Protein AF-A0A2C5ZIS9-F1 (afdb_monomer_lite)

Radius of gyration: 31.05 Å; chains: 1; bounding box: 57×44×75 Å

Sequence (76 aa):
MFNDPQSSYYNCRQDFGPALIRARRPFVVKNALTGLGLLALTGGIYYYTLRAVGQDNFEDVKVPDTPRQPPKKIDP

Secondary structure (DSSP, 8-state):
--------S--TT-PPPHHHHHHHHHHHHHHHHHHHHHHHHHHHHHHHHHHHHTT--GGG----SS--PPP-----

Foldseek 3Di:
DDDDPDPDPDDPVNDDDPVRVVVCVVCPVVVVVVVVVVCCVVVVVVVVCVVVVVPDDCVVPDDPPDDDDDPDPPDD

pLDDT: mean 79.17, std 13.5, range [44.34, 98.12]

Structure (mmCIF, N/CA/C/O backbone):
data_AF-A0A2C5ZIS9-F1
#
_entry.id   AF-A0A2C5ZIS9-F1
#
loop_
_atom_site.group_PDB
_atom_site.id
_atom_site.type_symbol
_atom_site.label_atom_id
_atom_site.label_alt_id
_atom_site.label_comp_id
_atom_site.label_asym_id
_atom_site.label_entity_id
_atom_site.label_seq_id
_atom_site.pdbx_PDB_ins_code
_atom_site.Cartn_x
_atom_site.Cartn_y
_atom_site.Cartn_z
_atom_site.occupancy
_atom_site.B_iso_or_equiv
_atom_site.auth_seq_id
_atom_site.auth_comp_id
_atom_site.auth_asym_id
_atom_site.auth_atom_id
_atom_site.pdbx_PDB_model_num
ATOM 1 N N . MET A 1 1 ? 5.226 -5.622 -42.852 1.00 44.34 1 MET A N 1
ATOM 2 C CA . MET A 1 1 ? 6.361 -5.066 -42.085 1.00 44.34 1 MET A CA 1
ATOM 3 C C . MET A 1 1 ? 6.457 -3.589 -42.424 1.00 44.34 1 MET A C 1
ATOM 5 O O . MET A 1 1 ? 6.999 -3.261 -43.467 1.00 44.34 1 MET A O 1
ATOM 9 N N . PHE A 1 2 ? 5.868 -2.718 -41.604 1.00 48.97 2 PHE A N 1
ATOM 10 C CA . PHE A 1 2 ? 6.101 -1.277 -41.697 1.00 48.97 2 PHE A CA 1
ATOM 11 C C . PHE A 1 2 ? 7.234 -0.9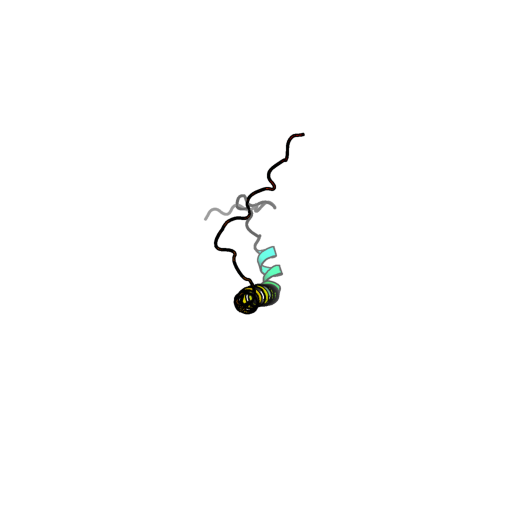65 -40.727 1.00 48.97 2 PHE A C 1
ATOM 13 O O . PHE A 1 2 ? 7.096 -1.123 -39.516 1.00 48.97 2 PHE A O 1
ATOM 20 N N . ASN A 1 3 ? 8.399 -0.701 -41.305 1.00 59.56 3 ASN A N 1
ATOM 21 C CA . ASN A 1 3 ? 9.600 -0.295 -40.604 1.00 59.56 3 ASN A CA 1
ATOM 22 C C . ASN A 1 3 ? 9.609 1.233 -40.642 1.00 59.56 3 ASN A C 1
ATOM 24 O O . ASN A 1 3 ? 10.071 1.802 -41.625 1.00 59.56 3 ASN A O 1
ATOM 28 N N . ASP A 1 4 ? 9.033 1.875 -39.627 1.00 60.53 4 ASP A N 1
ATOM 29 C CA . ASP A 1 4 ? 9.101 3.328 -39.465 1.00 60.53 4 ASP A CA 1
ATOM 30 C C . ASP A 1 4 ? 10.362 3.673 -38.655 1.00 60.53 4 ASP A C 1
ATOM 32 O O . ASP A 1 4 ? 10.421 3.389 -37.455 1.00 60.53 4 ASP A O 1
ATOM 36 N N . PRO A 1 5 ? 11.405 4.265 -39.268 1.00 60.16 5 PRO A N 1
ATOM 37 C CA . PRO A 1 5 ? 12.717 4.408 -38.644 1.00 60.16 5 PRO A CA 1
ATOM 38 C C . PRO A 1 5 ? 12.838 5.665 -37.767 1.00 60.16 5 PRO A C 1
ATOM 40 O O . PRO A 1 5 ? 13.920 6.238 -37.657 1.00 60.16 5 PRO A O 1
ATOM 43 N N . GLN A 1 6 ? 11.757 6.119 -37.129 1.00 59.84 6 GLN A N 1
ATOM 44 C CA . GLN A 1 6 ? 11.767 7.298 -36.254 1.00 59.84 6 GLN A 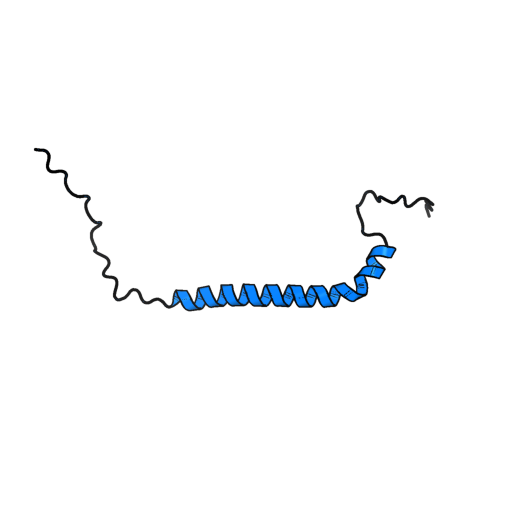CA 1
ATOM 45 C C . GLN A 1 6 ? 10.840 7.095 -35.047 1.00 59.84 6 GLN A C 1
ATOM 47 O O . GLN A 1 6 ? 9.749 7.659 -34.975 1.00 59.84 6 GLN A O 1
ATOM 52 N N . SER A 1 7 ? 11.287 6.328 -34.046 1.00 57.69 7 SER A N 1
ATOM 53 C CA . SER A 1 7 ? 10.716 6.424 -32.697 1.00 57.69 7 SER A CA 1
ATOM 54 C C . SER A 1 7 ? 11.210 7.723 -32.058 1.00 57.69 7 SER A C 1
ATOM 56 O O . SER A 1 7 ? 12.148 7.735 -31.256 1.00 57.69 7 SER A O 1
ATOM 58 N N . SER A 1 8 ? 10.609 8.830 -32.489 1.00 52.84 8 SER A N 1
ATOM 59 C CA . SER A 1 8 ? 10.719 10.120 -31.825 1.00 52.84 8 SER A CA 1
ATOM 60 C C . SER A 1 8 ? 10.429 9.941 -30.333 1.00 52.84 8 SER A C 1
ATOM 62 O O . SER A 1 8 ? 9.636 9.085 -29.941 1.00 52.84 8 SER A O 1
ATOM 64 N N . TYR A 1 9 ? 11.091 10.747 -29.511 1.00 59.53 9 TYR A N 1
ATOM 65 C CA . TYR A 1 9 ? 11.110 10.739 -28.043 1.00 59.53 9 TYR A CA 1
ATOM 66 C C . TYR A 1 9 ? 9.727 10.628 -27.355 1.00 59.53 9 TYR A C 1
ATOM 68 O O . TYR A 1 9 ? 9.653 10.327 -26.166 1.00 59.53 9 TYR A O 1
ATOM 76 N N . TYR A 1 10 ? 8.637 10.837 -28.098 1.00 60.22 10 TYR A N 1
ATOM 77 C CA . TYR A 1 10 ? 7.254 10.672 -27.670 1.00 60.22 10 TYR A CA 1
ATOM 78 C C . TYR A 1 10 ? 6.539 9.633 -28.546 1.00 60.22 10 TYR A C 1
ATOM 80 O O . TYR A 1 10 ? 6.317 9.855 -29.735 1.00 60.22 10 TYR A O 1
ATOM 88 N N . ASN A 1 11 ? 6.139 8.504 -27.951 1.00 63.66 11 ASN A N 1
ATOM 89 C CA . ASN A 1 11 ? 5.150 7.604 -28.550 1.00 63.66 11 ASN A CA 1
ATOM 90 C C . ASN A 1 11 ? 3.736 8.111 -28.173 1.00 63.66 11 ASN A C 1
ATOM 92 O O . ASN A 1 11 ? 3.522 8.618 -27.072 1.00 63.66 11 ASN A O 1
ATOM 96 N N . CYS A 1 12 ? 2.763 7.985 -29.082 1.00 63.00 12 CYS A N 1
ATOM 97 C CA . CYS A 1 12 ? 1.382 8.454 -28.870 1.00 63.00 12 CYS A CA 1
ATOM 98 C C . CYS A 1 12 ? 0.653 7.714 -27.726 1.00 63.00 12 CYS A C 1
ATOM 100 O O . CYS A 1 12 ? -0.249 8.265 -27.103 1.00 63.00 12 CYS A O 1
ATOM 102 N N . ARG A 1 13 ? 1.076 6.488 -27.406 1.00 69.81 13 ARG A N 1
ATOM 103 C CA . ARG A 1 13 ? 0.568 5.677 -26.290 1.00 69.81 13 ARG A CA 1
ATOM 104 C C . ARG A 1 13 ? 1.200 5.994 -24.928 1.00 69.81 13 ARG A C 1
ATOM 106 O O . ARG A 1 13 ? 0.796 5.390 -23.943 1.00 69.81 13 ARG A O 1
ATOM 113 N N . GLN A 1 14 ? 2.156 6.926 -24.854 1.00 68.44 14 GLN A N 1
ATOM 114 C CA . GLN A 1 14 ? 2.965 7.208 -23.662 1.00 68.44 14 GLN A CA 1
ATOM 115 C C . GLN A 1 14 ? 3.597 5.950 -23.035 1.00 68.44 14 GLN A C 1
ATOM 117 O O . GLN A 1 14 ? 3.859 5.908 -21.831 1.00 68.44 14 GLN A O 1
ATOM 122 N N . ASP A 1 15 ? 3.855 4.912 -23.838 1.00 72.62 15 ASP A N 1
ATOM 123 C CA . ASP A 1 15 ? 4.440 3.682 -23.315 1.00 72.62 15 ASP A CA 1
ATOM 124 C C . ASP A 1 15 ? 5.876 3.938 -22.856 1.00 72.62 15 ASP A C 1
ATOM 126 O O . ASP A 1 15 ? 6.648 4.677 -23.479 1.00 72.62 15 ASP A O 1
ATOM 130 N N . PHE A 1 16 ? 6.278 3.271 -21.775 1.00 73.62 16 PHE A N 1
ATOM 131 C CA . PHE A 1 16 ? 7.672 3.289 -21.360 1.00 73.62 16 PHE A CA 1
ATOM 132 C C . PHE A 1 16 ? 8.538 2.660 -22.455 1.00 73.62 16 PHE A C 1
ATOM 134 O O . PHE A 1 16 ? 8.390 1.482 -22.781 1.00 73.62 16 PHE A O 1
ATOM 141 N N . GLY A 1 17 ? 9.475 3.439 -23.000 1.00 81.19 17 GLY A N 1
ATOM 142 C CA . GLY A 1 17 ? 10.390 2.951 -24.026 1.00 81.19 17 GLY A CA 1
ATOM 143 C C . GLY A 1 17 ? 11.177 1.708 -23.570 1.00 81.19 17 GLY A C 1
ATOM 144 O O . GLY A 1 17 ? 11.459 1.545 -22.375 1.00 81.19 17 GLY A O 1
ATOM 145 N N . PRO A 1 18 ? 11.598 0.835 -24.504 1.00 79.75 18 PRO A N 1
ATOM 146 C CA . PRO A 1 18 ? 12.252 -0.438 -24.180 1.00 79.75 18 PRO A CA 1
ATOM 147 C C . PRO A 1 18 ? 13.533 -0.271 -23.343 1.00 79.75 18 PRO A C 1
ATOM 149 O O . PRO A 1 18 ? 13.826 -1.102 -22.479 1.00 79.75 18 PRO A O 1
ATOM 152 N N . ALA A 1 19 ? 14.263 0.834 -23.530 1.00 80.50 19 ALA A N 1
ATOM 153 C CA . ALA A 1 19 ? 15.435 1.180 -22.724 1.00 80.50 19 ALA A CA 1
ATOM 154 C C . ALA A 1 19 ? 15.085 1.416 -21.241 1.00 80.50 19 ALA A C 1
ATOM 156 O O . ALA A 1 19 ? 15.781 0.941 -20.340 1.00 80.50 19 ALA A O 1
ATOM 157 N N . LEU A 1 20 ? 13.968 2.096 -20.983 1.00 81.94 20 LEU A N 1
ATOM 158 C CA . LEU A 1 20 ? 13.512 2.456 -19.643 1.00 81.94 20 LEU A CA 1
ATOM 159 C C . LEU A 1 20 ? 12.972 1.241 -18.879 1.00 81.94 20 LEU A C 1
ATOM 161 O O . LEU A 1 20 ? 13.250 1.087 -17.689 1.00 81.94 20 LEU A O 1
ATOM 165 N N . ILE A 1 21 ? 12.261 0.338 -19.562 1.00 83.19 21 ILE A N 1
ATOM 166 C CA . ILE A 1 21 ? 11.789 -0.924 -18.971 1.00 83.19 21 ILE A CA 1
ATOM 167 C C . ILE A 1 21 ? 12.979 -1.750 -18.470 1.00 83.19 21 ILE A C 1
ATOM 169 O O . ILE A 1 21 ? 12.959 -2.223 -17.333 1.00 83.19 21 ILE A O 1
ATOM 173 N N . ARG A 1 22 ? 14.046 -1.883 -19.271 1.00 84.94 22 ARG A N 1
ATOM 174 C CA . ARG A 1 22 ? 15.257 -2.627 -18.881 1.00 84.94 22 ARG A CA 1
ATOM 175 C C . ARG A 1 22 ? 15.932 -2.026 -17.649 1.00 84.94 22 ARG A C 1
ATOM 177 O O . ARG A 1 22 ? 16.320 -2.778 -16.759 1.00 84.94 22 ARG A O 1
ATOM 184 N N . ALA A 1 23 ? 16.033 -0.700 -17.583 1.00 87.44 23 ALA A N 1
ATOM 185 C CA . ALA A 1 23 ? 16.626 -0.001 -16.445 1.00 87.44 23 ALA A CA 1
ATOM 186 C C . ALA A 1 23 ? 15.841 -0.216 -15.135 1.00 87.44 23 ALA A C 1
ATOM 188 O O . ALA A 1 23 ? 16.433 -0.240 -14.059 1.00 87.44 23 ALA A O 1
ATOM 189 N N . ARG A 1 24 ? 14.517 -0.414 -15.214 1.00 85.62 24 ARG A N 1
ATOM 190 C CA . ARG A 1 24 ? 13.642 -0.587 -14.040 1.00 85.62 24 ARG A CA 1
ATOM 191 C C . ARG A 1 24 ? 13.529 -2.026 -13.542 1.00 85.62 24 ARG A C 1
ATOM 193 O O . ARG A 1 24 ? 13.249 -2.211 -12.359 1.00 85.62 24 ARG A O 1
ATOM 200 N N . ARG A 1 25 ? 13.786 -3.032 -14.392 1.00 84.31 25 ARG A N 1
ATOM 201 C CA . ARG A 1 25 ? 13.725 -4.471 -14.043 1.00 84.31 25 ARG A CA 1
ATOM 202 C C . ARG A 1 25 ? 14.289 -4.826 -12.656 1.00 84.31 25 ARG A C 1
ATOM 204 O O . ARG A 1 25 ? 13.586 -5.522 -11.929 1.00 84.31 25 ARG A O 1
ATOM 211 N N . PRO A 1 26 ? 15.486 -4.362 -12.243 1.00 86.31 26 PRO A N 1
ATOM 212 C CA . PRO A 1 26 ? 16.051 -4.766 -10.952 1.00 86.31 26 PRO A CA 1
ATOM 213 C C . PRO A 1 26 ? 15.328 -4.179 -9.728 1.00 86.31 26 PRO A C 1
ATOM 215 O O . PRO A 1 26 ? 15.465 -4.714 -8.628 1.00 86.31 26 PRO A O 1
ATOM 218 N N . PHE A 1 27 ? 14.557 -3.099 -9.889 1.00 88.94 27 PHE A N 1
ATOM 219 C CA . PHE A 1 27 ? 13.894 -2.405 -8.780 1.00 88.94 27 PHE A CA 1
ATOM 220 C C . PHE A 1 27 ? 12.419 -2.768 -8.630 1.00 88.94 27 PHE A C 1
ATOM 222 O O . PHE A 1 27 ? 11.862 -2.542 -7.562 1.00 88.94 27 PHE A O 1
ATOM 229 N N . VAL A 1 28 ? 11.792 -3.372 -9.646 1.00 89.38 28 VAL A N 1
ATOM 230 C CA . VAL A 1 28 ? 10.367 -3.749 -9.589 1.00 89.38 28 VAL A CA 1
ATOM 231 C C . VAL A 1 28 ? 10.085 -4.658 -8.394 1.00 89.38 28 VAL A C 1
ATOM 233 O O . VAL A 1 28 ? 9.170 -4.388 -7.627 1.00 89.38 28 VAL A O 1
ATOM 236 N N . VAL A 1 29 ? 10.910 -5.688 -8.187 1.00 91.19 29 VAL A N 1
ATOM 237 C CA . VAL A 1 29 ? 10.719 -6.643 -7.084 1.00 91.19 29 VAL A CA 1
ATOM 238 C C . VAL A 1 29 ? 10.944 -5.973 -5.729 1.00 91.19 29 VAL A C 1
ATOM 240 O O . VAL A 1 29 ? 10.122 -6.110 -4.828 1.00 91.19 29 VAL A O 1
ATOM 243 N N . LYS A 1 30 ? 12.032 -5.206 -5.587 1.00 92.38 30 LYS A N 1
ATOM 244 C CA . LYS A 1 30 ? 12.373 -4.534 -4.324 1.00 92.38 30 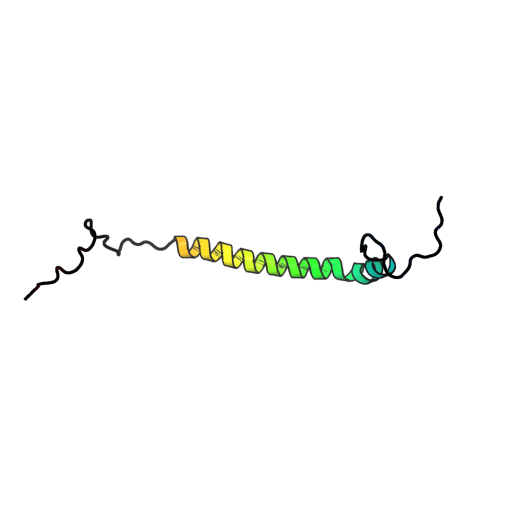LYS A CA 1
ATOM 245 C C . LYS A 1 30 ? 11.310 -3.503 -3.935 1.00 92.38 30 LYS A C 1
ATOM 247 O O . LYS A 1 30 ? 10.885 -3.483 -2.788 1.00 92.38 30 LYS A O 1
ATOM 252 N N . ASN A 1 31 ? 10.831 -2.716 -4.897 1.00 93.88 31 ASN A N 1
ATOM 253 C CA . ASN A 1 31 ? 9.805 -1.700 -4.673 1.00 93.88 31 ASN A CA 1
ATOM 254 C C . ASN A 1 31 ? 8.421 -2.316 -4.422 1.00 93.88 31 ASN A C 1
ATOM 256 O O . ASN A 1 31 ? 7.642 -1.782 -3.639 1.00 93.88 31 ASN A O 1
ATOM 260 N N . ALA A 1 32 ? 8.106 -3.446 -5.062 1.00 95.19 32 ALA A N 1
ATOM 261 C CA . ALA A 1 32 ? 6.869 -4.169 -4.785 1.00 95.19 32 ALA A CA 1
ATOM 262 C C . ALA A 1 32 ? 6.865 -4.728 -3.357 1.00 95.19 32 ALA A C 1
ATOM 264 O O . ALA A 1 32 ? 5.865 -4.599 -2.658 1.00 95.19 32 ALA A O 1
ATOM 265 N N . LEU A 1 33 ? 7.986 -5.293 -2.898 1.00 96.94 33 LEU A N 1
ATOM 266 C CA . LEU A 1 33 ? 8.116 -5.797 -1.529 1.00 96.94 33 LEU A CA 1
ATOM 267 C C . LEU A 1 33 ? 7.973 -4.683 -0.490 1.00 96.94 33 LEU A C 1
ATOM 269 O O . LEU A 1 33 ? 7.245 -4.857 0.486 1.00 96.94 33 LEU A O 1
ATOM 273 N N . THR A 1 34 ? 8.618 -3.533 -0.698 1.00 96.69 34 THR A N 1
ATOM 274 C CA . THR A 1 34 ? 8.469 -2.395 0.221 1.00 96.69 34 THR A CA 1
ATOM 275 C C . THR A 1 34 ? 7.045 -1.845 0.210 1.00 96.69 34 THR A C 1
ATOM 277 O O . THR A 1 34 ? 6.494 -1.582 1.277 1.00 96.69 34 THR A O 1
ATOM 280 N N . GLY A 1 35 ? 6.416 -1.742 -0.965 1.00 96.88 35 GLY A N 1
ATOM 281 C CA . GLY A 1 35 ? 5.016 -1.335 -1.095 1.00 96.88 35 GLY A CA 1
ATOM 282 C C . GLY A 1 35 ? 4.054 -2.290 -0.383 1.00 96.88 35 GLY A C 1
ATOM 283 O O . GLY A 1 35 ? 3.192 -1.844 0.370 1.00 96.88 35 GLY A O 1
ATOM 284 N N . LEU A 1 36 ? 4.238 -3.601 -0.553 1.00 97.94 36 LEU A N 1
ATOM 285 C CA . LEU A 1 36 ? 3.450 -4.620 0.144 1.00 97.94 36 LEU A CA 1
ATOM 286 C C . LEU A 1 36 ? 3.663 -4.574 1.658 1.00 97.94 36 LEU A C 1
ATOM 288 O O . LEU A 1 36 ? 2.694 -4.696 2.400 1.00 97.94 36 LEU A O 1
ATOM 292 N N . GLY A 1 37 ? 4.895 -4.350 2.120 1.00 98.12 37 GLY A N 1
ATOM 293 C CA . GLY A 1 37 ? 5.182 -4.167 3.542 1.00 98.12 37 GLY A CA 1
ATOM 294 C C . GLY A 1 37 ? 4.446 -2.962 4.128 1.00 98.12 37 GLY A C 1
ATOM 295 O O . GLY A 1 37 ? 3.840 -3.069 5.193 1.00 98.12 37 GLY A O 1
ATOM 296 N N . LEU A 1 38 ? 4.432 -1.841 3.403 1.00 98.06 38 LEU A N 1
ATOM 297 C CA . LEU A 1 38 ? 3.710 -0.639 3.817 1.00 98.06 38 LEU A CA 1
ATOM 298 C C . LEU A 1 38 ? 2.195 -0.889 3.882 1.00 98.06 38 LEU A C 1
ATOM 300 O O . LEU A 1 38 ? 1.559 -0.566 4.882 1.00 98.06 38 LEU A O 1
ATOM 304 N N . LEU A 1 39 ? 1.630 -1.517 2.846 1.00 97.94 39 LEU A N 1
ATOM 305 C CA . LEU A 1 39 ? 0.206 -1.857 2.788 1.00 97.94 39 LEU A CA 1
ATOM 306 C C . LEU A 1 39 ? -0.200 -2.826 3.900 1.00 97.94 39 LEU A C 1
ATOM 308 O O . LEU A 1 39 ? -1.234 -2.627 4.533 1.00 97.94 39 LEU A O 1
ATOM 312 N N . ALA A 1 40 ? 0.615 -3.848 4.164 1.00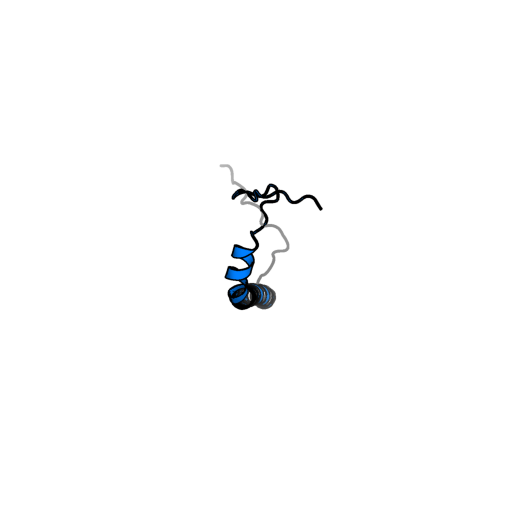 98.00 40 ALA A N 1
ATOM 313 C CA . ALA A 1 40 ? 0.369 -4.804 5.234 1.00 98.00 40 ALA A CA 1
ATOM 314 C C . ALA A 1 40 ? 0.424 -4.136 6.613 1.00 98.00 40 ALA A C 1
ATOM 316 O O . ALA A 1 40 ? -0.433 -4.406 7.451 1.00 98.00 40 ALA A O 1
ATOM 317 N N . LEU A 1 41 ? 1.383 -3.232 6.841 1.00 97.56 41 LEU A N 1
ATOM 318 C CA . LEU A 1 41 ? 1.491 -2.496 8.098 1.00 97.56 41 LEU A CA 1
ATOM 319 C C . LEU A 1 41 ? 0.276 -1.588 8.317 1.00 97.56 41 LEU A C 1
ATOM 321 O O . LEU A 1 41 ? -0.389 -1.687 9.346 1.00 97.56 41 LEU A O 1
ATOM 325 N N . THR A 1 42 ? -0.048 -0.730 7.347 1.00 97.69 42 THR A N 1
ATOM 326 C CA . THR A 1 42 ? -1.190 0.188 7.454 1.00 97.69 42 THR A CA 1
ATOM 327 C C . THR A 1 42 ? -2.513 -0.571 7.556 1.00 97.69 42 THR A C 1
ATOM 329 O O . THR A 1 42 ? -3.334 -0.255 8.417 1.00 97.69 42 THR A O 1
ATOM 332 N N . GLY A 1 43 ? -2.709 -1.601 6.729 1.00 97.62 43 GLY A N 1
ATOM 333 C CA . GLY A 1 43 ? -3.891 -2.459 6.780 1.00 97.62 43 GLY A CA 1
ATOM 334 C C . GLY A 1 43 ? -4.001 -3.223 8.100 1.00 97.62 43 GLY A C 1
ATOM 335 O O . GLY A 1 43 ? -5.090 -3.324 8.656 1.00 97.62 43 GLY A O 1
ATOM 336 N N . GLY A 1 44 ? -2.877 -3.696 8.643 1.00 96.75 44 GLY A N 1
ATOM 337 C CA . GLY A 1 44 ? -2.810 -4.356 9.944 1.00 96.75 44 GLY A CA 1
ATOM 338 C C . GLY A 1 44 ? -3.194 -3.427 11.092 1.00 96.75 44 GLY A C 1
ATOM 339 O O . GLY A 1 44 ? -4.007 -3.813 11.927 1.00 96.75 44 GLY A O 1
ATOM 340 N N . ILE A 1 45 ? -2.684 -2.190 11.099 1.00 96.31 45 ILE A N 1
ATOM 341 C CA . ILE A 1 45 ? -3.078 -1.164 12.078 1.00 96.31 45 ILE A CA 1
ATOM 342 C C . ILE A 1 45 ? -4.579 -0.888 11.972 1.00 96.31 45 ILE A C 1
ATOM 344 O O . ILE A 1 45 ? -5.271 -0.958 12.980 1.00 96.31 45 ILE A O 1
ATOM 348 N N . TYR A 1 46 ? -5.095 -0.629 10.767 1.00 94.62 46 TYR A N 1
ATOM 349 C CA . TYR A 1 46 ? -6.521 -0.362 10.546 1.00 94.62 46 TYR A CA 1
ATOM 350 C C . TYR A 1 46 ? -7.407 -1.520 11.022 1.00 94.62 46 TYR A C 1
ATOM 352 O O . TYR A 1 46 ? -8.401 -1.339 11.720 1.00 94.62 46 TYR A O 1
ATOM 360 N N . TYR A 1 47 ? -7.030 -2.742 10.671 1.00 95.06 47 TYR A N 1
ATOM 361 C CA . TYR A 1 47 ? -7.769 -3.923 11.080 1.00 95.06 47 TYR A CA 1
ATOM 362 C C . TYR A 1 47 ? -7.735 -4.141 12.595 1.00 95.06 47 TYR A C 1
ATOM 364 O O . TYR A 1 47 ? -8.751 -4.484 13.204 1.00 95.06 47 TYR A O 1
ATOM 372 N N . TYR A 1 48 ? -6.570 -3.927 13.206 1.00 93.75 48 TYR A N 1
ATOM 373 C CA . TYR A 1 48 ? -6.402 -4.016 14.647 1.00 93.75 48 TYR A CA 1
ATOM 374 C C . TYR A 1 48 ? -7.246 -2.969 15.369 1.00 93.75 48 TYR A C 1
ATOM 376 O O . TYR A 1 48 ? -7.925 -3.319 16.328 1.00 93.75 48 TYR A O 1
ATOM 384 N N . THR A 1 49 ? -7.263 -1.717 14.904 1.00 90.81 49 THR A N 1
ATOM 385 C CA . THR A 1 49 ? -8.046 -0.659 15.556 1.00 90.81 49 THR A CA 1
ATOM 386 C C . THR A 1 49 ? -9.540 -0.948 15.503 1.00 90.81 49 THR A C 1
ATOM 388 O O . THR A 1 49 ? -10.202 -0.802 16.525 1.00 90.81 49 THR A O 1
ATOM 391 N N . LEU A 1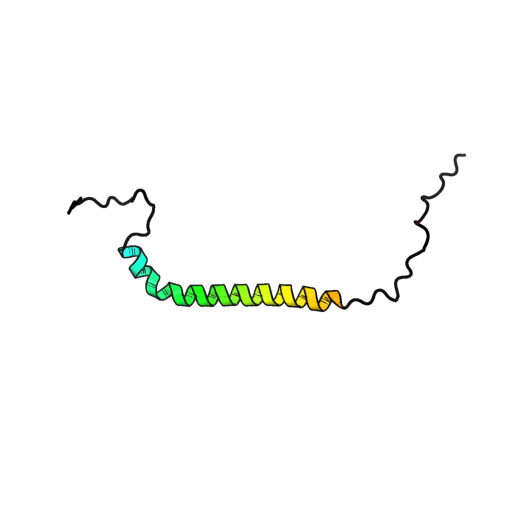 50 ? -10.072 -1.447 14.382 1.00 88.12 50 LEU A N 1
ATOM 392 C CA . LEU A 1 50 ? -11.476 -1.878 14.313 1.00 88.12 50 LEU A CA 1
ATOM 393 C C . LEU A 1 50 ? -11.791 -2.974 15.342 1.00 88.1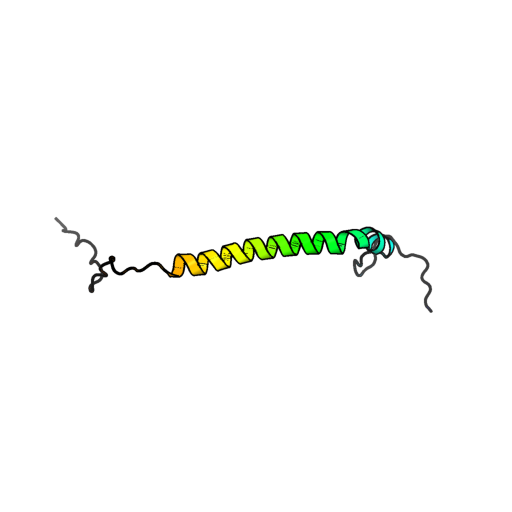2 50 LEU A C 1
ATOM 395 O O . LEU A 1 50 ? -12.827 -2.927 16.004 1.00 88.12 50 LEU A O 1
ATOM 399 N N . ARG A 1 51 ? -10.898 -3.958 15.488 1.00 86.00 51 ARG A N 1
ATOM 400 C CA . ARG A 1 51 ? -11.082 -5.064 16.440 1.00 86.00 51 ARG A CA 1
ATOM 401 C C . ARG A 1 51 ? -10.922 -4.648 17.895 1.00 86.00 51 ARG A C 1
ATOM 403 O O . ARG A 1 51 ? -11.665 -5.140 18.733 1.00 86.00 51 ARG A O 1
ATOM 410 N N . ALA A 1 52 ? -9.955 -3.785 18.184 1.00 85.00 52 ALA A N 1
ATOM 411 C CA . ALA A 1 52 ? -9.648 -3.337 19.534 1.00 85.00 52 ALA A CA 1
ATOM 412 C C . ALA A 1 52 ? -10.708 -2.361 20.062 1.00 85.00 52 ALA A C 1
ATOM 414 O O . ALA A 1 52 ? -11.094 -2.454 21.219 1.00 85.00 52 ALA A O 1
ATOM 415 N N . VAL A 1 53 ? -11.206 -1.451 19.217 1.00 74.94 53 VAL A N 1
ATOM 416 C CA . VAL A 1 53 ? -12.210 -0.451 19.621 1.00 74.94 53 VAL A CA 1
ATOM 417 C C . VAL A 1 53 ? -13.613 -1.057 19.722 1.00 74.94 53 VAL A C 1
ATOM 419 O O . VAL A 1 53 ? -14.399 -0.638 20.561 1.00 74.94 53 VAL A O 1
ATOM 422 N N . GLY A 1 54 ? -13.938 -2.079 18.923 1.00 68.12 54 GLY A N 1
ATOM 423 C CA . GLY A 1 54 ? -15.248 -2.742 18.971 1.00 68.12 54 GLY A CA 1
ATOM 424 C C . GLY A 1 54 ? -15.549 -3.515 20.265 1.00 68.12 54 GLY A C 1
ATOM 425 O O . GLY A 1 54 ? -16.625 -4.093 20.372 1.00 68.12 54 GLY A O 1
ATOM 426 N N . GLN A 1 55 ? -14.615 -3.556 21.217 1.00 68.19 55 GLN A N 1
ATOM 427 C CA . GLN A 1 55 ? -14.751 -4.236 22.510 1.00 68.19 55 GLN A CA 1
ATOM 428 C C . GLN A 1 55 ? -15.085 -3.281 23.665 1.00 68.19 55 GLN A C 1
ATOM 430 O O . GLN A 1 55 ? -14.868 -3.629 24.823 1.00 68.19 55 GLN A O 1
ATOM 435 N N . ASP A 1 56 ? -15.563 -2.072 23.377 1.00 74.94 56 ASP A N 1
ATOM 436 C CA . ASP A 1 56 ? -15.983 -1.147 24.427 1.00 74.94 56 ASP A CA 1
ATOM 437 C C . ASP A 1 56 ? -17.387 -1.527 24.936 1.00 74.94 56 ASP A C 1
ATOM 439 O O . ASP A 1 56 ? -18.366 -1.508 24.183 1.00 74.94 56 ASP A O 1
ATOM 443 N N . ASN A 1 57 ? -17.485 -1.931 26.205 1.00 71.69 57 ASN A N 1
ATOM 444 C CA . ASN A 1 57 ? -18.744 -2.312 26.845 1.00 71.69 57 ASN A CA 1
ATOM 445 C C . ASN A 1 57 ? -19.358 -1.067 27.495 1.00 71.69 57 ASN A C 1
ATOM 447 O O . ASN A 1 57 ? -19.002 -0.714 28.614 1.00 71.69 57 ASN A O 1
ATOM 451 N N . PHE A 1 58 ? -20.314 -0.429 26.817 1.00 69.69 58 PHE A N 1
ATOM 452 C CA . PHE A 1 58 ? -21.043 0.755 27.310 1.00 69.69 58 PHE A CA 1
ATOM 453 C C . PHE A 1 58 ? -22.034 0.449 28.455 1.00 69.69 58 PHE A C 1
ATOM 455 O O . PHE A 1 58 ? -23.061 1.114 28.590 1.00 69.69 58 PHE A O 1
ATOM 462 N N . GLU A 1 59 ? -21.775 -0.580 29.264 1.00 74.31 59 GLU A N 1
ATOM 463 C CA . GLU A 1 59 ? -22.672 -1.041 30.333 1.00 74.31 59 GLU A CA 1
ATOM 464 C C . GLU A 1 59 ? -22.804 -0.022 31.476 1.00 74.31 59 GLU A C 1
ATOM 466 O O . GLU A 1 59 ? -23.811 0.006 32.185 1.00 74.31 59 GLU A O 1
ATOM 471 N N . ASP A 1 60 ? -21.808 0.844 31.647 1.00 75.56 60 ASP A N 1
ATOM 472 C CA . ASP A 1 60 ? -21.800 1.928 32.627 1.00 75.56 60 ASP A CA 1
ATOM 473 C C . ASP A 1 60 ? -22.538 3.193 32.140 1.00 75.56 60 ASP A C 1
ATOM 475 O O . ASP A 1 60 ? -22.927 4.048 32.951 1.00 75.56 60 ASP A O 1
ATOM 479 N N . VAL A 1 61 ? -22.805 3.302 30.834 1.00 73.44 61 VAL A N 1
ATOM 480 C CA . VAL A 1 61 ? -23.533 4.421 30.232 1.00 73.44 61 VAL A CA 1
ATOM 481 C C . VAL A 1 61 ? -25.039 4.181 30.336 1.00 73.44 61 VAL A C 1
ATOM 483 O O . VAL A 1 61 ? -25.673 3.518 29.520 1.00 73.44 61 VAL A O 1
ATOM 486 N N . LYS A 1 62 ? -25.649 4.800 31.346 1.00 73.25 62 LYS A N 1
ATOM 487 C CA . LYS A 1 62 ? -27.105 4.818 31.544 1.00 73.25 62 LYS A CA 1
ATOM 488 C C . LYS A 1 62 ? -27.750 5.677 30.454 1.00 73.25 62 LYS A C 1
ATOM 490 O O . LYS A 1 62 ? -27.699 6.907 30.534 1.00 73.25 62 LYS A O 1
ATOM 495 N N . VAL A 1 63 ? -28.352 5.055 29.444 1.00 74.06 63 VAL A N 1
ATOM 496 C CA . VAL A 1 63 ? -29.155 5.767 28.439 1.00 74.06 63 VAL A CA 1
ATOM 497 C C . VAL A 1 63 ? -30.482 6.173 29.089 1.00 74.06 63 VAL A C 1
ATOM 499 O O . VAL A 1 63 ? -31.215 5.298 29.543 1.00 74.06 63 VAL A O 1
ATOM 502 N N . PRO A 1 64 ? -30.806 7.472 29.204 1.00 76.69 64 PRO A N 1
ATOM 503 C CA . PRO A 1 64 ? -32.105 7.884 29.716 1.00 76.69 64 PRO A CA 1
ATOM 504 C C . PRO A 1 64 ? -33.185 7.528 28.689 1.00 76.69 64 PRO A C 1
ATOM 506 O O . PRO A 1 64 ? -33.062 7.914 27.527 1.00 76.69 64 PRO A O 1
ATOM 509 N N . ASP A 1 65 ? -34.266 6.872 29.117 1.00 74.31 65 ASP A N 1
ATOM 510 C CA . ASP A 1 65 ? -35.389 6.487 28.241 1.00 74.31 65 ASP A CA 1
ATOM 511 C C . ASP A 1 65 ? -36.094 7.687 27.588 1.00 74.31 65 ASP A C 1
ATOM 513 O O . ASP A 1 65 ? -36.837 7.545 26.619 1.00 74.31 65 ASP A O 1
ATOM 517 N N . THR A 1 66 ? -35.889 8.895 28.121 1.00 72.81 66 THR A N 1
ATOM 518 C CA . THR A 1 66 ? -36.511 10.118 27.615 1.00 72.81 66 THR A CA 1
ATOM 519 C C . THR A 1 66 ? -35.448 11.099 27.116 1.00 72.81 66 THR A C 1
ATOM 521 O O . THR A 1 66 ? -34.538 11.450 27.876 1.00 72.81 66 THR A O 1
ATOM 524 N N . PRO A 1 67 ? -35.556 11.596 25.868 1.00 75.88 67 PRO A N 1
ATOM 525 C CA . PRO A 1 67 ? -34.687 12.652 25.364 1.00 75.88 67 PRO A CA 1
ATOM 526 C C . PRO A 1 67 ? -34.687 13.853 26.315 1.00 75.88 67 PRO A C 1
ATOM 528 O O . PRO A 1 67 ? -35.749 14.278 26.778 1.00 75.88 67 PRO A O 1
ATOM 531 N N . ARG A 1 68 ? -33.503 14.414 26.602 1.00 72.88 68 ARG A N 1
ATOM 532 C CA . ARG A 1 68 ? -33.375 15.620 27.437 1.00 72.88 68 ARG A CA 1
ATOM 533 C C . ARG A 1 68 ? -34.235 16.731 26.842 1.00 72.88 68 ARG A C 1
ATOM 535 O O . ARG A 1 68 ? -33.942 17.219 25.751 1.00 72.88 68 ARG A O 1
ATOM 542 N N . GLN A 1 69 ? -35.281 17.132 27.561 1.00 76.00 69 GLN A N 1
ATOM 543 C CA . GLN A 1 69 ? -36.076 18.281 27.156 1.00 76.00 69 GLN A CA 1
ATOM 544 C C . GLN A 1 69 ? -35.214 19.543 27.289 1.00 76.00 69 GLN A C 1
ATOM 546 O O . GLN A 1 69 ? -34.533 19.706 28.309 1.00 76.00 69 GLN A O 1
ATOM 551 N N . PRO A 1 70 ? -35.195 20.420 26.269 1.00 76.06 70 PRO A N 1
ATOM 552 C CA . PRO A 1 70 ? -34.467 21.674 26.355 1.00 76.06 70 PRO A CA 1
ATOM 553 C C . PRO A 1 70 ? -34.996 22.493 27.541 1.00 76.06 70 PRO A C 1
ATOM 555 O O . PRO A 1 70 ? -36.191 22.424 27.845 1.00 76.06 70 PRO A O 1
ATOM 558 N N . PRO A 1 71 ? -34.126 23.255 28.227 1.00 73.38 71 PRO A N 1
ATOM 559 C CA . PRO A 1 71 ? -34.530 24.043 29.381 1.00 73.38 71 PRO A CA 1
ATOM 560 C C . PRO A 1 71 ? -35.676 24.970 28.979 1.00 73.38 71 PRO A C 1
ATOM 562 O O . PRO A 1 71 ? -35.545 25.780 28.059 1.00 73.38 71 PRO A O 1
ATOM 565 N N . LYS A 1 72 ? -36.816 24.822 29.660 1.00 74.94 72 LYS A N 1
ATOM 566 C CA . LYS A 1 72 ? -37.971 25.698 29.488 1.00 74.94 72 LYS A CA 1
ATOM 567 C C . LYS A 1 72 ? -37.521 27.111 29.848 1.00 74.94 72 LYS A C 1
ATOM 569 O O . LYS A 1 72 ? -37.246 27.380 31.015 1.00 74.94 72 LYS A O 1
ATOM 574 N N . LYS A 1 73 ? -37.397 27.986 28.844 1.00 69.62 73 LYS A N 1
ATOM 575 C CA . LYS A 1 73 ? -37.215 29.421 29.071 1.00 69.62 73 LYS A CA 1
ATOM 576 C C . LYS A 1 73 ? -38.369 29.880 29.955 1.00 69.62 73 LYS A C 1
ATOM 578 O O . LYS A 1 73 ? -39.532 29.721 29.594 1.00 69.62 73 LYS A O 1
ATOM 583 N N . ILE A 1 74 ? -38.024 30.336 31.151 1.00 73.00 74 ILE A N 1
ATOM 584 C CA . ILE A 1 74 ? -38.951 31.019 32.038 1.00 73.00 74 ILE A CA 1
ATOM 585 C C . ILE A 1 74 ? -38.936 32.457 31.540 1.00 73.00 74 ILE A C 1
ATOM 587 O O . ILE A 1 74 ? -37.952 33.170 31.737 1.00 73.00 74 ILE A O 1
ATOM 591 N N . ASP A 1 75 ? -39.970 32.816 30.792 1.00 71.06 75 ASP A N 1
ATOM 592 C CA . ASP A 1 75 ? -40.206 34.200 30.405 1.00 71.06 75 ASP A CA 1
ATOM 593 C C . ASP A 1 75 ? -40.658 34.983 31.663 1.00 71.06 75 ASP A C 1
ATOM 595 O O . ASP A 1 75 ? -41.331 34.389 32.514 1.00 71.06 75 ASP A O 1
ATOM 599 N N . PRO A 1 76 ? -40.214 36.247 31.831 1.00 70.94 76 PRO A N 1
ATOM 600 C CA . PRO A 1 76 ? -40.339 37.021 33.072 1.00 70.94 76 PRO A CA 1
ATOM 601 C C . PRO A 1 76 ? -41.776 37.367 33.475 1.00 70.94 76 PRO A C 1
ATOM 603 O O . PRO A 1 76 ? -42.628 37.552 32.576 1.00 70.94 76 PRO A O 1
#

Organism: NCBI:txid1399860

InterPro domains:
  IPR018628 Cytochrome c oxidase assembly factor 3, mitochondrial, coiled-coil domain [PF09813] (20-60)
  IPR041752 Cytochrome c oxidase assembly factor 3, mitochondrial [PTHR15642] (5-73)